Protein AF-A0A2H0T9J8-F1 (afdb_monomer_lite)

Secondary structure (DSSP, 8-state):
--------GGG--SSSGGGSSS--EEEE---SSSHHHHHHHHHHTT-EEEEPPTT-GGGGHHHHHHHHHHIIIIITTTGGGGG-HHHHHH---

Sequence (93 aa):
MTNLGLWSPEKLSIKEDQLSFFGKRIQTDNGSEFEKHFRTYVRKNNIVHFNSYPRRPKENAYVERFNRTLKEQYINWHRENLCDTEEFNLAED

Radius of gyration: 18.53 Å; chains: 1; bounding box: 38×40×51 Å

pLDDT: mean 73.81, std 17.92, range [33.56, 95.12]

Foldseek 3Di:
DDDDPPDDPVVPPPDPVVVVPDQAEEEDEPDPPCCVVVVVVCVVVVHHYHYDDPPCPVVCVVVVVVVVCCCVVQCVVCVVCPVPPVVSVPDDD

Structure (mmCIF, N/CA/C/O backbone):
data_AF-A0A2H0T9J8-F1
#
_entry.id   AF-A0A2H0T9J8-F1
#
loop_
_atom_site.group_PDB
_atom_site.id
_atom_site.type_symbol
_atom_site.label_atom_id
_atom_site.label_alt_id
_atom_site.label_comp_id
_atom_site.label_asym_id
_atom_site.label_entity_id
_atom_site.label_seq_id
_atom_site.pdbx_PDB_ins_code
_atom_site.Cartn_x
_atom_site.Cartn_y
_atom_site.Cartn_z
_atom_site.occupancy
_atom_site.B_iso_or_equiv
_atom_site.auth_seq_id
_atom_site.auth_comp_id
_atom_site.auth_asym_id
_atom_site.auth_atom_id
_atom_site.pdbx_PDB_model_num
ATOM 1 N N . MET A 1 1 ? -3.525 25.108 -36.763 1.00 44.06 1 MET A N 1
ATOM 2 C CA . MET A 1 1 ? -3.630 25.624 -35.382 1.00 44.06 1 MET A CA 1
ATOM 3 C C . MET A 1 1 ? -4.978 25.194 -34.831 1.00 44.06 1 MET A C 1
ATOM 5 O O . MET A 1 1 ? -5.974 25.829 -35.143 1.00 44.06 1 MET A O 1
ATOM 9 N N . THR A 1 2 ? -5.038 24.093 -34.090 1.00 33.56 2 THR A N 1
ATOM 10 C CA . THR A 1 2 ? -6.286 23.633 -33.463 1.00 33.56 2 THR A CA 1
ATOM 11 C C . THR A 1 2 ? -5.997 23.216 -32.033 1.00 33.56 2 THR A C 1
ATOM 13 O O . THR A 1 2 ? -5.456 22.150 -31.779 1.00 33.56 2 THR A O 1
ATOM 16 N N . ASN A 1 3 ? -6.316 24.166 -31.155 1.00 36.50 3 ASN A N 1
ATOM 17 C CA . ASN A 1 3 ? -6.741 24.046 -29.768 1.00 36.50 3 ASN A CA 1
ATOM 18 C C . ASN A 1 3 ? -6.142 22.912 -28.926 1.00 36.50 3 ASN A C 1
ATOM 20 O O . ASN A 1 3 ? -6.619 21.780 -28.925 1.00 36.50 3 ASN A O 1
ATOM 24 N N . LEU A 1 4 ? -5.182 23.323 -28.093 1.00 46.53 4 LEU A N 1
ATOM 25 C CA . LEU A 1 4 ? -4.946 22.792 -26.756 1.00 46.53 4 LEU A CA 1
ATOM 26 C C . LEU A 1 4 ? -6.293 22.687 -26.026 1.00 46.53 4 LEU A C 1
ATOM 28 O O . LEU A 1 4 ? -6.873 23.695 -25.619 1.00 46.53 4 LEU A O 1
ATOM 32 N N . GLY A 1 5 ? -6.808 21.464 -25.915 1.00 45.25 5 GLY A N 1
ATOM 33 C CA . GLY A 1 5 ? -7.971 21.151 -25.100 1.00 45.25 5 GLY A CA 1
ATOM 34 C C . GLY A 1 5 ? -7.646 21.440 -23.642 1.00 45.25 5 GLY A C 1
ATOM 35 O O . GLY A 1 5 ? -6.997 20.634 -22.981 1.00 45.25 5 GLY A O 1
ATOM 36 N N . LEU A 1 6 ? -8.073 22.615 -23.179 1.00 41.31 6 LEU A N 1
ATOM 37 C CA . LEU A 1 6 ? -8.058 23.016 -21.782 1.00 41.31 6 LEU A CA 1
ATOM 38 C C . LEU A 1 6 ? -8.642 21.892 -20.917 1.00 41.31 6 LEU A C 1
ATOM 40 O O . LEU A 1 6 ? -9.747 21.400 -21.149 1.00 41.31 6 LEU A O 1
ATOM 44 N N . TRP A 1 7 ? -7.873 21.522 -19.905 1.00 43.19 7 TRP A N 1
ATOM 45 C CA . TRP A 1 7 ? -8.253 20.638 -18.819 1.00 43.19 7 TRP A CA 1
ATOM 46 C C . TRP A 1 7 ? -9.466 21.246 -18.086 1.00 43.19 7 TRP A C 1
ATOM 48 O O . TRP A 1 7 ? -9.325 22.210 -17.337 1.00 43.19 7 TRP A O 1
ATOM 58 N N . SER A 1 8 ? -10.674 20.739 -18.350 1.00 43.25 8 SER A N 1
ATOM 59 C CA . SER A 1 8 ? -11.892 21.126 -17.624 1.00 43.25 8 SER A CA 1
ATOM 60 C C . SER A 1 8 ? -12.070 20.216 -16.401 1.00 43.25 8 SER A C 1
ATOM 62 O O . SER A 1 8 ? -12.245 19.009 -16.592 1.00 43.25 8 SER A O 1
ATOM 64 N N . PRO A 1 9 ? -12.122 20.758 -15.167 1.00 47.84 9 PRO A N 1
ATOM 65 C CA . PRO A 1 9 ? -12.358 19.980 -13.939 1.00 47.84 9 PRO A CA 1
ATOM 66 C C . PRO A 1 9 ? -13.681 19.190 -13.949 1.00 47.84 9 PRO A C 1
ATOM 68 O O . PRO A 1 9 ? -13.871 18.246 -13.192 1.00 47.84 9 PRO A O 1
ATOM 71 N N . GLU A 1 10 ? -14.596 19.565 -14.838 1.00 47.41 10 GLU A N 1
ATOM 72 C CA . GLU A 1 10 ? -15.985 19.102 -14.905 1.00 47.41 10 GLU A CA 1
ATOM 73 C C . GLU A 1 10 ? -16.131 17.724 -15.572 1.00 47.41 10 GLU A C 1
ATOM 75 O O . GLU A 1 10 ? -17.150 17.054 -15.417 1.00 47.41 10 GLU A O 1
ATOM 80 N N . LYS A 1 11 ? -15.096 17.258 -16.290 1.00 43.53 11 LYS A N 1
ATOM 81 C CA . LYS A 1 11 ? -15.069 15.918 -16.909 1.00 43.53 11 LYS A CA 1
ATOM 82 C C . LYS A 1 11 ? -14.515 14.826 -15.991 1.00 43.53 11 LYS A C 1
ATOM 84 O O . LYS A 1 11 ? -14.512 13.662 -16.383 1.00 43.53 11 LYS A O 1
ATOM 89 N N . LEU A 1 12 ? -14.130 15.165 -14.758 1.00 43.72 12 LEU A N 1
ATOM 90 C CA . LEU A 1 12 ? -13.771 14.198 -13.717 1.00 43.72 12 LEU A CA 1
ATOM 91 C C . LEU A 1 12 ? -14.995 13.774 -12.877 1.00 43.72 12 LEU A C 1
ATOM 93 O O . LEU A 1 12 ? -14.884 13.496 -11.693 1.00 43.72 12 LEU A O 1
ATOM 97 N N . SER A 1 13 ? -16.188 13.727 -13.477 1.00 44.38 13 SER A N 1
ATOM 98 C CA . SER A 1 13 ? -17.430 13.291 -12.817 1.00 44.38 13 SER A CA 1
ATOM 99 C C . SER A 1 13 ? -17.731 11.812 -13.092 1.00 44.38 13 SER A C 1
ATOM 101 O O . SER A 1 13 ? -18.855 11.409 -13.378 1.00 44.38 13 SER A O 1
ATOM 103 N N . ILE A 1 14 ? -16.701 10.965 -13.052 1.00 44.34 14 ILE A N 1
ATOM 104 C CA . ILE A 1 14 ? -16.873 9.513 -13.095 1.00 44.34 14 ILE A CA 1
ATOM 105 C C . ILE A 1 14 ? -16.280 8.930 -11.808 1.00 44.34 14 ILE A C 1
ATOM 107 O O . ILE A 1 14 ? -15.067 8.810 -11.670 1.00 44.34 14 ILE A O 1
ATOM 111 N N . LYS A 1 15 ? -17.201 8.509 -10.922 1.00 44.22 15 LYS A N 1
ATOM 112 C CA . LYS A 1 15 ? -17.064 7.537 -9.812 1.00 44.22 15 LYS A CA 1
ATOM 113 C C . LYS A 1 15 ? -16.737 8.021 -8.388 1.00 44.22 15 LYS A C 1
ATOM 115 O O . LYS A 1 15 ? -16.192 7.242 -7.614 1.00 44.22 15 LYS A O 1
ATOM 120 N N . GLU A 1 16 ? -17.191 9.191 -7.948 1.00 47.50 16 GLU A N 1
ATOM 121 C CA . GLU A 1 16 ? -17.366 9.378 -6.488 1.00 47.50 16 GLU A CA 1
ATOM 122 C C . GLU A 1 16 ? -18.544 8.542 -5.946 1.00 47.50 16 GLU A C 1
ATOM 124 O O . GLU A 1 16 ? -18.463 7.976 -4.857 1.00 47.50 16 GLU A O 1
ATOM 129 N N . ASP A 1 17 ? -19.589 8.349 -6.756 1.00 47.41 17 ASP A N 1
ATOM 130 C CA . ASP A 1 17 ? -20.864 7.776 -6.304 1.00 47.41 17 ASP A CA 1
ATOM 131 C C . ASP A 1 17 ? -20.922 6.233 -6.336 1.00 47.41 17 ASP A C 1
ATOM 133 O O . ASP A 1 17 ? -21.662 5.597 -5.593 1.00 47.41 17 ASP A O 1
ATOM 137 N N . GLN A 1 18 ? -20.076 5.579 -7.139 1.00 44.88 18 GLN A N 1
ATOM 138 C CA . GLN A 1 18 ? -20.036 4.106 -7.231 1.00 44.88 18 GLN A CA 1
ATOM 139 C C . GLN A 1 18 ? -19.227 3.451 -6.096 1.00 44.88 18 GLN A C 1
ATOM 141 O O . GLN A 1 18 ? -19.319 2.244 -5.886 1.00 44.88 18 GLN A O 1
ATOM 146 N N . LEU A 1 19 ? -18.450 4.239 -5.342 1.00 45.97 19 LEU A N 1
ATOM 147 C CA . LEU A 1 19 ? -17.751 3.800 -4.125 1.00 45.97 19 LEU A CA 1
ATOM 148 C C . LEU A 1 19 ? -18.510 4.174 -2.836 1.00 45.97 19 LEU A C 1
ATOM 150 O O . LEU A 1 19 ? -18.009 3.938 -1.736 1.00 45.97 19 LEU A O 1
ATOM 154 N N . SER A 1 20 ? -19.693 4.779 -2.973 1.00 47.91 20 SER A N 1
ATOM 155 C CA . SER A 1 20 ? -20.490 5.371 -1.890 1.00 47.91 20 SER A CA 1
ATOM 156 C C . SER A 1 20 ? -21.215 4.340 -1.004 1.00 47.91 20 SER A C 1
ATOM 158 O O . SER A 1 20 ? -21.707 4.683 0.066 1.00 47.91 20 SER A O 1
ATOM 160 N N . PHE A 1 21 ? -21.263 3.055 -1.380 1.00 45.44 21 PHE A N 1
ATOM 161 C CA . PHE A 1 21 ? -22.206 2.115 -0.749 1.00 45.44 21 PHE A CA 1
ATOM 162 C C . PHE A 1 21 ? -21.616 1.123 0.271 1.00 45.44 21 PHE A C 1
ATOM 164 O O . PHE A 1 21 ? -22.350 0.564 1.082 1.00 45.44 21 PHE A O 1
ATOM 171 N N . PHE A 1 22 ? -20.298 0.916 0.304 1.00 43.78 22 PHE A N 1
ATOM 172 C CA . PHE A 1 22 ? -19.656 0.087 1.329 1.00 43.78 22 PHE A CA 1
ATOM 173 C C . PHE A 1 22 ? -18.763 0.978 2.177 1.00 43.78 22 PHE A C 1
ATOM 175 O O . PHE A 1 22 ? -17.760 1.484 1.683 1.00 43.78 22 PHE A O 1
ATOM 182 N N . GLY A 1 23 ? -19.133 1.185 3.447 1.00 55.62 23 GLY A N 1
ATOM 183 C CA . GLY A 1 23 ? -18.334 1.962 4.395 1.00 55.62 23 GLY A CA 1
ATOM 184 C C . GLY A 1 23 ? -16.854 1.621 4.240 1.00 55.62 23 GLY A C 1
ATOM 185 O O . GLY A 1 23 ? -16.477 0.460 4.401 1.00 55.62 23 GLY A O 1
ATOM 186 N N . LYS A 1 24 ? -16.056 2.618 3.838 1.00 72.75 24 LYS A N 1
ATOM 187 C CA . LYS A 1 24 ? -14.652 2.454 3.454 1.00 72.75 24 LYS A CA 1
ATOM 188 C C . LYS A 1 24 ? -13.895 1.928 4.668 1.00 72.75 24 LYS A C 1
ATOM 190 O O . LYS A 1 24 ? -13.589 2.684 5.586 1.00 72.75 24 LYS A O 1
ATOM 195 N N . ARG A 1 25 ? -13.677 0.616 4.708 1.00 82.69 25 ARG A N 1
ATOM 196 C CA . ARG A 1 25 ? -12.895 -0.069 5.734 1.00 82.69 25 ARG A CA 1
ATOM 197 C C . ARG A 1 25 ? -11.572 -0.455 5.112 1.00 82.69 25 ARG A C 1
ATOM 199 O O . ARG A 1 25 ? -11.563 -1.143 4.097 1.00 82.69 25 ARG A O 1
ATOM 206 N N . ILE A 1 26 ? -10.479 -0.009 5.708 1.00 84.81 26 ILE A N 1
ATOM 207 C CA . ILE A 1 26 ? -9.133 -0.363 5.265 1.00 84.81 26 ILE A CA 1
ATOM 208 C C . ILE A 1 26 ? -8.448 -1.113 6.399 1.00 84.81 26 ILE A C 1
ATOM 210 O O . ILE A 1 26 ? -8.579 -0.727 7.558 1.00 84.81 26 ILE A O 1
ATOM 214 N N . GLN A 1 27 ? -7.729 -2.178 6.063 1.00 85.88 27 GLN A N 1
ATOM 215 C CA . GLN A 1 27 ? -6.841 -2.872 6.984 1.00 85.88 27 GLN A CA 1
ATOM 216 C C . GLN A 1 27 ? -5.401 -2.733 6.491 1.00 85.88 27 GLN A C 1
ATOM 218 O O . GLN A 1 27 ? -5.137 -2.973 5.313 1.00 85.88 27 GLN A O 1
ATOM 223 N N . THR A 1 28 ? -4.483 -2.349 7.377 1.00 83.81 28 THR A N 1
ATOM 224 C CA . THR A 1 28 ? -3.039 -2.293 7.091 1.00 83.81 28 THR A CA 1
ATOM 225 C C . THR A 1 28 ? -2.252 -2.964 8.209 1.00 83.81 28 THR A C 1
ATOM 227 O O . THR A 1 28 ? -2.767 -3.157 9.310 1.00 83.81 28 THR A O 1
ATOM 230 N N . ASP A 1 29 ? -0.987 -3.300 7.958 1.00 81.31 29 ASP A N 1
ATOM 231 C CA . ASP A 1 29 ? -0.076 -3.607 9.059 1.00 81.31 29 ASP A CA 1
AT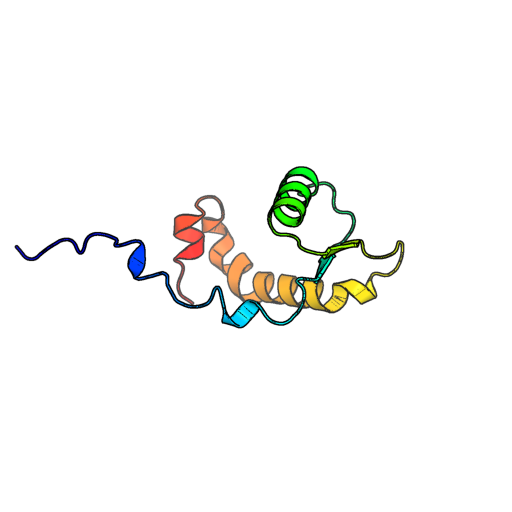OM 232 C C . ASP A 1 29 ? 0.257 -2.351 9.885 1.00 81.31 29 ASP A C 1
ATOM 234 O O . ASP A 1 29 ? -0.166 -1.235 9.579 1.00 81.31 29 ASP A O 1
ATOM 238 N N . ASN A 1 30 ? 1.010 -2.551 10.969 1.00 77.75 30 ASN A N 1
ATOM 239 C CA . ASN A 1 30 ? 1.485 -1.478 11.845 1.00 77.75 30 ASN A CA 1
ATOM 240 C C . ASN A 1 30 ? 2.772 -0.813 11.309 1.00 77.75 30 ASN A C 1
ATOM 242 O O . ASN A 1 30 ? 3.628 -0.409 12.102 1.00 77.75 30 ASN A O 1
ATOM 246 N N . GLY A 1 31 ? 2.960 -0.750 9.987 1.00 78.31 31 GLY A N 1
ATOM 247 C CA . GLY A 1 31 ? 4.115 -0.100 9.374 1.00 78.31 31 GLY A CA 1
ATOM 248 C C . GLY A 1 31 ? 4.167 1.393 9.712 1.00 78.31 31 GLY A C 1
ATOM 249 O O . GLY A 1 31 ? 3.240 2.145 9.427 1.00 78.31 31 GLY A O 1
ATOM 250 N N . SER A 1 32 ? 5.267 1.851 10.314 1.00 78.88 32 SER A N 1
ATOM 251 C CA . SER A 1 32 ? 5.419 3.249 10.743 1.00 78.88 32 SER A CA 1
ATOM 252 C C . SER A 1 32 ? 5.753 4.218 9.605 1.00 78.88 32 SER A C 1
ATOM 254 O O . SER A 1 32 ? 5.568 5.424 9.766 1.00 78.88 32 SER A O 1
ATOM 256 N N . GLU A 1 33 ? 6.221 3.702 8.466 1.00 79.31 33 GLU A N 1
ATOM 257 C CA . GLU A 1 33 ? 6.774 4.478 7.348 1.00 79.31 33 GLU A CA 1
ATOM 258 C C . GLU A 1 33 ? 5.761 5.467 6.743 1.00 79.31 33 GLU A C 1
ATOM 260 O O . GLU A 1 33 ? 6.121 6.592 6.402 1.00 79.31 33 GLU A O 1
ATOM 265 N N . PHE A 1 34 ? 4.472 5.111 6.716 1.00 69.81 34 PHE A N 1
ATOM 266 C CA . PHE A 1 34 ? 3.409 5.940 6.126 1.00 69.81 34 PHE A CA 1
ATOM 267 C C . PHE A 1 34 ? 2.301 6.342 7.110 1.00 69.81 34 PHE A C 1
ATOM 269 O O . PHE A 1 34 ? 1.397 7.104 6.755 1.00 69.81 34 PHE A O 1
ATOM 276 N N . GLU A 1 35 ? 2.393 5.901 8.366 1.00 80.81 35 GLU A N 1
ATOM 277 C CA . GLU A 1 35 ? 1.333 6.008 9.379 1.00 80.81 35 GLU A CA 1
ATOM 278 C C . GLU A 1 35 ? 0.835 7.451 9.578 1.00 80.81 35 GLU A C 1
ATOM 280 O O . GLU A 1 35 ? -0.366 7.710 9.657 1.00 80.81 35 GLU A O 1
ATOM 285 N N . LYS A 1 36 ? 1.738 8.441 9.609 1.00 81.12 36 LYS A N 1
ATOM 286 C CA . LYS A 1 36 ? 1.363 9.846 9.862 1.00 81.12 36 LYS A CA 1
ATOM 287 C C . LYS A 1 36 ? 0.461 10.421 8.763 1.00 81.12 36 LYS A C 1
ATOM 289 O O . LYS A 1 36 ? -0.575 11.028 9.062 1.00 81.12 36 LYS A O 1
ATOM 294 N N . HIS A 1 37 ? 0.870 10.269 7.505 1.00 84.31 37 HIS A N 1
ATOM 295 C CA . HIS A 1 37 ? 0.148 10.816 6.356 1.00 84.31 37 HIS A CA 1
ATOM 296 C C . HIS A 1 37 ? -1.118 10.006 6.076 1.00 84.31 37 HIS A C 1
ATOM 298 O O . HIS A 1 37 ? -2.195 10.586 5.908 1.00 84.31 37 HIS A O 1
ATOM 304 N N . PHE A 1 38 ? -1.013 8.679 6.147 1.00 84.69 38 PHE A N 1
ATOM 305 C CA . PHE A 1 38 ? -2.126 7.764 5.939 1.00 84.69 38 PHE A CA 1
ATOM 306 C C . PHE A 1 38 ? -3.260 7.993 6.945 1.00 84.69 38 PHE A C 1
ATOM 308 O O . PHE A 1 38 ? -4.408 8.221 6.558 1.00 84.69 38 PHE A O 1
ATOM 315 N N . ARG A 1 39 ? -2.939 8.079 8.241 1.00 85.38 39 ARG A N 1
ATOM 316 C CA . ARG A 1 39 ? -3.929 8.348 9.294 1.00 85.38 39 ARG A CA 1
ATOM 317 C C . ARG A 1 39 ? -4.647 9.683 9.111 1.00 85.38 39 ARG A C 1
ATOM 319 O O . ARG A 1 39 ? -5.828 9.801 9.434 1.00 85.38 39 ARG A O 1
ATOM 326 N N . THR A 1 40 ? -3.952 10.698 8.598 1.00 86.94 40 THR A N 1
ATOM 327 C CA . THR A 1 40 ? -4.555 12.010 8.314 1.00 86.94 40 THR A CA 1
ATOM 328 C C . THR A 1 40 ? -5.571 11.904 7.177 1.00 86.94 40 THR A C 1
ATOM 330 O O . THR A 1 40 ? -6.684 12.417 7.298 1.00 86.94 40 THR A O 1
ATOM 333 N N . TYR A 1 41 ? -5.226 11.183 6.108 1.00 87.00 41 TYR A N 1
ATOM 334 C CA . TYR A 1 41 ? -6.118 10.930 4.979 1.00 87.00 41 TYR A CA 1
ATOM 335 C C . TYR A 1 41 ? -7.360 10.126 5.387 1.00 87.00 41 TYR A C 1
ATOM 337 O O . TYR A 1 41 ? -8.481 10.538 5.087 1.00 87.00 41 TYR A O 1
ATOM 345 N N . VAL A 1 42 ? -7.178 9.025 6.119 1.00 87.56 42 VAL A N 1
ATOM 346 C CA . VAL A 1 42 ? -8.271 8.168 6.611 1.00 87.56 42 VAL A CA 1
ATOM 347 C C . VAL A 1 42 ? -9.268 8.976 7.446 1.00 87.56 42 VAL A C 1
ATOM 349 O O . VAL A 1 42 ? -10.473 8.910 7.201 1.00 87.56 42 VAL A O 1
ATOM 352 N N . ARG A 1 43 ? -8.768 9.806 8.374 1.00 84.81 43 ARG A N 1
ATOM 353 C CA . ARG A 1 43 ? -9.602 10.688 9.210 1.00 84.81 43 ARG A CA 1
ATOM 354 C C . ARG A 1 43 ? -10.358 11.727 8.387 1.00 84.81 43 ARG A C 1
ATOM 356 O O . ARG A 1 43 ? -11.548 11.911 8.608 1.00 84.81 43 ARG A O 1
ATOM 363 N N . LYS A 1 44 ? -9.692 12.382 7.430 1.00 87.25 44 LYS A N 1
ATOM 364 C CA . LYS A 1 44 ? -10.314 13.399 6.563 1.00 87.25 44 LYS A CA 1
ATOM 365 C C . LYS A 1 44 ? -11.449 12.822 5.708 1.00 87.25 44 LYS A C 1
ATOM 367 O O . LYS A 1 44 ? -12.393 13.535 5.397 1.00 87.25 44 LYS A O 1
ATOM 372 N N . ASN A 1 45 ? -11.351 11.546 5.335 1.00 84.25 45 ASN A N 1
ATOM 373 C CA . ASN A 1 45 ? -12.286 10.883 4.426 1.00 84.25 45 ASN A CA 1
ATOM 374 C C . ASN A 1 45 ? -13.326 9.995 5.137 1.00 84.25 45 ASN A C 1
ATOM 376 O O . ASN A 1 45 ? -14.029 9.248 4.460 1.00 84.25 45 ASN A O 1
ATOM 380 N N . ASN A 1 46 ? -13.424 10.047 6.474 1.00 84.75 46 ASN A N 1
ATOM 381 C CA . ASN A 1 46 ? -14.330 9.205 7.272 1.00 84.75 46 ASN A CA 1
ATOM 382 C C . ASN A 1 46 ? -14.195 7.699 6.960 1.00 84.75 46 ASN A C 1
ATOM 384 O O . ASN A 1 46 ? -15.179 6.962 6.890 1.00 84.75 46 ASN A O 1
ATOM 388 N N . ILE A 1 47 ? -12.957 7.245 6.754 1.00 86.69 47 ILE A N 1
ATOM 389 C CA . ILE A 1 47 ? -12.617 5.844 6.494 1.00 86.69 47 ILE A CA 1
ATOM 390 C C . ILE A 1 47 ? -12.383 5.154 7.843 1.00 86.69 47 ILE A C 1
ATOM 392 O O . ILE A 1 47 ? -11.681 5.678 8.708 1.00 86.69 47 ILE A O 1
ATOM 396 N N . VAL A 1 48 ? -12.950 3.966 8.031 1.00 87.00 48 VAL A N 1
ATOM 397 C CA . VAL A 1 48 ? -12.679 3.128 9.204 1.00 87.00 48 VAL A CA 1
ATOM 398 C C . VAL A 1 48 ? -11.394 2.347 8.942 1.00 87.00 48 VAL A C 1
ATOM 400 O O . VAL A 1 48 ? -11.293 1.627 7.953 1.00 87.00 48 VAL A O 1
ATOM 403 N N . HIS A 1 49 ? -10.401 2.477 9.814 1.00 87.12 49 HIS A N 1
ATOM 404 C CA . HIS A 1 49 ? -9.102 1.828 9.645 1.00 87.12 49 HIS A CA 1
ATOM 405 C C . HIS A 1 49 ? -8.838 0.820 10.762 1.00 87.12 49 HIS A C 1
ATOM 407 O O . HIS A 1 49 ? -9.067 1.108 11.937 1.00 87.12 49 HIS A O 1
ATOM 413 N N . PHE A 1 50 ? -8.388 -0.369 10.368 1.00 86.19 50 PHE A N 1
ATOM 414 C CA . PHE A 1 50 ? -8.000 -1.465 11.244 1.00 86.19 50 PHE A CA 1
ATOM 415 C C . PHE A 1 50 ? -6.515 -1.767 11.064 1.00 86.19 50 PHE A C 1
ATOM 417 O O . PHE A 1 50 ? -6.009 -1.795 9.943 1.00 86.19 50 PHE A O 1
ATOM 424 N N . ASN A 1 51 ? -5.844 -2.079 12.166 1.00 84.56 51 ASN A N 1
ATOM 425 C CA . ASN A 1 51 ? -4.485 -2.596 12.121 1.00 84.56 51 ASN A CA 1
ATOM 426 C C . ASN A 1 51 ? -4.510 -4.121 12.212 1.00 84.56 51 ASN A C 1
ATOM 428 O O . ASN A 1 51 ? -5.265 -4.679 13.014 1.00 84.56 51 ASN A O 1
ATOM 432 N N . SER A 1 52 ? -3.665 -4.790 11.430 1.00 80.94 52 SER A N 1
ATOM 433 C CA . SER A 1 52 ? -3.493 -6.241 11.502 1.00 80.94 52 SER A CA 1
ATOM 434 C C . SER A 1 52 ? 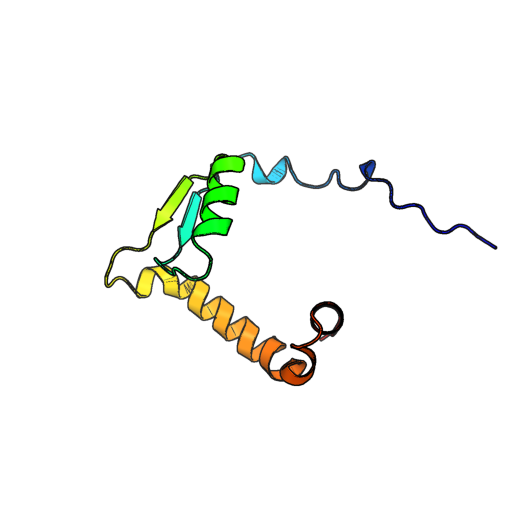-3.039 -6.653 12.903 1.00 80.94 52 SER A C 1
ATOM 436 O O . SER A 1 52 ? -2.185 -6.005 13.527 1.00 80.94 52 SER A O 1
ATOM 438 N N . TYR A 1 53 ? -3.596 -7.754 13.406 1.00 77.38 53 TYR A N 1
ATOM 439 C CA . TYR A 1 53 ? -3.242 -8.235 14.736 1.00 77.38 53 TYR A CA 1
ATOM 440 C C . TYR A 1 53 ? -1.783 -8.717 14.776 1.00 77.38 53 TYR A C 1
ATOM 442 O O . TYR A 1 53 ? -1.301 -9.347 13.825 1.00 77.38 53 TYR A O 1
ATOM 450 N N . PRO A 1 54 ? -1.064 -8.495 15.894 1.00 71.56 54 PRO A N 1
ATOM 451 C CA . PRO A 1 54 ? 0.282 -9.023 16.055 1.00 71.56 54 PRO A CA 1
ATOM 452 C C . PRO A 1 54 ? 0.315 -10.535 15.800 1.00 71.56 54 PRO A C 1
ATOM 454 O O . PRO A 1 54 ? -0.508 -11.283 16.329 1.00 71.56 54 PRO A O 1
ATOM 457 N N . ARG A 1 55 ? 1.309 -10.993 15.026 1.00 71.56 55 ARG A N 1
ATOM 458 C CA . ARG A 1 55 ? 1.548 -12.416 14.705 1.00 71.56 55 ARG A CA 1
ATOM 459 C C . ARG A 1 55 ? 0.465 -13.080 13.833 1.00 71.56 55 ARG A C 1
ATOM 461 O O . ARG A 1 55 ? 0.296 -14.299 13.893 1.00 71.56 55 ARG A O 1
ATOM 468 N N . ARG A 1 56 ? -0.229 -12.317 12.979 1.00 76.19 56 ARG A N 1
ATOM 469 C CA . ARG A 1 56 ? -1.180 -12.838 11.974 1.00 76.19 56 ARG A CA 1
ATOM 470 C C . ARG A 1 56 ? -0.741 -12.543 10.525 1.00 76.19 56 ARG A C 1
ATOM 472 O O . ARG A 1 56 ? -1.450 -11.859 9.799 1.00 76.19 56 ARG A O 1
ATOM 479 N N . PRO A 1 57 ? 0.388 -13.107 10.048 1.00 68.00 57 PRO A N 1
ATOM 480 C CA . PRO A 1 57 ? 0.906 -12.824 8.699 1.00 68.00 57 PRO A CA 1
ATOM 481 C C . PRO A 1 57 ? -0.063 -13.234 7.577 1.00 68.00 57 PRO A C 1
ATOM 483 O O . PRO A 1 57 ? -0.098 -12.629 6.515 1.00 68.00 57 PRO A O 1
ATOM 486 N N . LYS A 1 58 ? -0.922 -14.233 7.825 1.00 76.62 58 LYS A N 1
ATOM 487 C CA . LYS A 1 58 ? -1.906 -14.707 6.842 1.00 76.62 58 LYS A CA 1
ATOM 488 C C . LYS A 1 58 ? -2.986 -13.674 6.496 1.00 76.62 58 LYS A C 1
ATOM 490 O O . LYS A 1 58 ? -3.592 -13.806 5.439 1.00 76.62 58 LYS A O 1
ATOM 495 N N . GLU A 1 59 ? -3.223 -12.671 7.345 1.00 78.44 59 GLU A N 1
ATOM 496 C CA . GLU A 1 59 ? -4.217 -11.617 7.083 1.00 78.44 59 GLU A CA 1
ATOM 497 C C . GLU A 1 59 ? -3.787 -10.701 5.929 1.00 78.44 59 GLU A C 1
ATOM 499 O O . GLU A 1 59 ? -4.629 -10.247 5.159 1.00 78.44 59 GLU A O 1
ATOM 504 N N . ASN A 1 60 ? -2.477 -10.526 5.730 1.00 81.44 60 ASN A N 1
ATOM 505 C CA . ASN A 1 60 ? -1.931 -9.687 4.663 1.00 81.44 60 ASN A CA 1
ATOM 506 C C . ASN A 1 60 ? -1.530 -10.489 3.415 1.00 81.44 60 ASN A C 1
ATOM 508 O O . ASN A 1 60 ? -1.058 -9.910 2.439 1.00 81.44 60 ASN A O 1
ATOM 512 N N . ALA A 1 61 ? -1.764 -11.807 3.392 1.00 85.94 61 ALA A N 1
ATOM 513 C CA . ALA A 1 61 ? -1.288 -12.693 2.328 1.00 85.94 61 ALA A CA 1
ATOM 514 C C . ALA A 1 61 ? -1.777 -12.290 0.924 1.00 85.94 61 ALA A C 1
ATOM 516 O O . ALA A 1 61 ? -1.072 -12.501 -0.061 1.00 85.94 61 ALA A O 1
ATOM 517 N N . TYR A 1 62 ? -2.977 -11.712 0.814 1.00 87.12 62 TYR A N 1
ATOM 518 C CA . TYR A 1 62 ? -3.498 -11.218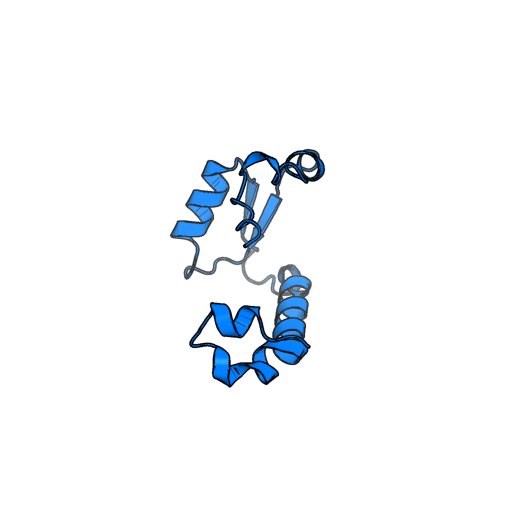 -0.464 1.00 87.12 62 TYR A CA 1
ATOM 519 C C . TYR A 1 62 ? -2.714 -10.005 -0.970 1.00 87.12 62 TYR A C 1
ATOM 521 O O . TYR A 1 62 ? -2.297 -9.993 -2.126 1.00 87.12 62 TYR A O 1
ATOM 529 N N . VAL A 1 63 ? -2.464 -9.025 -0.097 1.00 85.81 63 VAL A N 1
ATOM 530 C CA . VAL A 1 63 ? -1.676 -7.826 -0.422 1.00 85.81 63 VAL A CA 1
ATOM 531 C C . VAL A 1 63 ? -0.227 -8.202 -0.719 1.00 85.81 63 VAL A C 1
ATOM 533 O O . VAL A 1 63 ? 0.339 -7.733 -1.699 1.00 85.81 63 VAL A O 1
ATOM 536 N N . GLU A 1 64 ? 0.360 -9.115 0.054 1.00 88.38 64 GLU A N 1
ATOM 537 C CA . GLU A 1 64 ? 1.713 -9.623 -0.197 1.00 88.38 64 GLU A CA 1
ATOM 538 C C . GLU A 1 64 ? 1.827 -10.306 -1.569 1.00 88.38 64 GLU A C 1
ATOM 540 O O . GLU A 1 64 ? 2.778 -10.055 -2.311 1.00 88.38 64 GLU A O 1
ATOM 545 N N . ARG A 1 65 ? 0.846 -11.142 -1.946 1.00 91.88 65 ARG A N 1
ATOM 546 C CA . ARG A 1 65 ? 0.810 -11.786 -3.272 1.00 91.88 65 ARG A CA 1
ATOM 547 C C . ARG A 1 65 ? 0.635 -10.778 -4.398 1.00 91.88 65 ARG A C 1
ATOM 549 O O . ARG A 1 65 ? 1.287 -10.922 -5.433 1.00 91.88 65 ARG A O 1
ATOM 556 N N . PHE A 1 66 ? -0.223 -9.783 -4.201 1.00 91.19 66 PHE A N 1
ATOM 557 C CA . PHE A 1 66 ? -0.402 -8.696 -5.155 1.00 91.19 66 PHE A CA 1
ATOM 558 C C . PHE A 1 66 ? 0.909 -7.925 -5.353 1.00 91.19 66 PHE A C 1
ATOM 560 O O . PHE A 1 66 ? 1.398 -7.843 -6.476 1.00 91.19 66 PHE A O 1
ATOM 567 N N . ASN A 1 67 ? 1.541 -7.479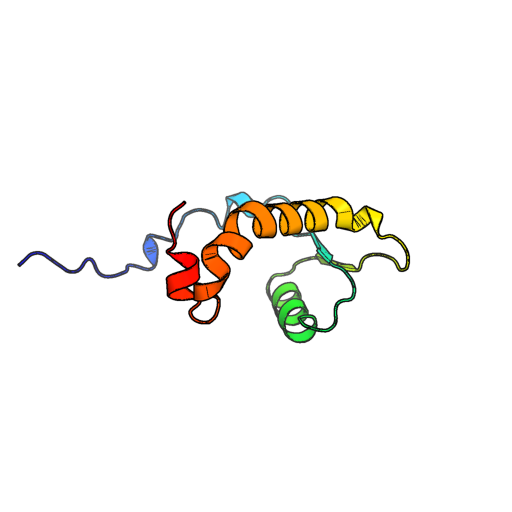 -4.264 1.00 89.25 67 ASN A N 1
ATOM 568 C CA . ASN A 1 67 ? 2.812 -6.754 -4.305 1.00 89.25 67 ASN A CA 1
ATOM 569 C C . ASN A 1 67 ? 3.924 -7.582 -4.956 1.00 89.25 67 ASN A C 1
ATOM 571 O O . ASN A 1 67 ? 4.716 -7.048 -5.730 1.00 89.25 67 ASN A O 1
ATOM 575 N N . ARG A 1 68 ? 3.979 -8.892 -4.687 1.00 93.12 68 ARG A N 1
ATOM 576 C CA . ARG A 1 68 ? 4.923 -9.793 -5.358 1.00 93.12 68 ARG A CA 1
ATOM 577 C C . ARG A 1 68 ? 4.673 -9.858 -6.863 1.00 93.12 68 ARG A C 1
ATOM 579 O O . ARG A 1 68 ? 5.623 -9.742 -7.624 1.00 93.12 68 ARG A O 1
ATOM 586 N N . THR A 1 69 ? 3.416 -10.003 -7.279 1.00 95.12 69 THR A N 1
ATOM 587 C CA . THR A 1 69 ? 3.050 -10.057 -8.703 1.00 95.12 69 THR A CA 1
ATOM 588 C C . THR A 1 69 ? 3.425 -8.755 -9.401 1.00 95.12 69 THR A C 1
ATOM 590 O O . THR A 1 69 ? 4.108 -8.793 -10.415 1.00 95.12 69 THR A O 1
ATOM 593 N N . LEU A 1 70 ? 3.078 -7.605 -8.818 1.00 90.88 70 LEU A N 1
ATOM 594 C CA . LEU A 1 70 ? 3.464 -6.292 -9.338 1.00 90.88 70 LEU A CA 1
ATOM 595 C C . LEU A 1 70 ? 4.988 -6.162 -9.463 1.00 90.88 70 LEU A C 1
ATOM 597 O O . LEU A 1 70 ? 5.509 -5.657 -10.457 1.00 90.88 70 LEU A O 1
ATOM 601 N N . LYS A 1 71 ? 5.718 -6.662 -8.463 1.00 91.88 71 LYS A N 1
ATOM 602 C CA . LYS A 1 71 ? 7.175 -6.637 -8.481 1.00 91.88 71 LYS A CA 1
ATOM 603 C C . LYS A 1 71 ? 7.757 -7.478 -9.612 1.00 91.88 71 LYS A C 1
ATOM 605 O O . LYS A 1 71 ? 8.652 -7.020 -10.315 1.00 91.88 71 LYS A O 1
ATOM 610 N N . GLU A 1 72 ? 7.261 -8.699 -9.767 1.00 93.88 72 GLU A N 1
ATOM 611 C CA . GLU A 1 72 ? 7.751 -9.663 -10.753 1.00 93.88 72 GLU A CA 1
ATOM 612 C C . GLU A 1 72 ? 7.352 -9.304 -12.185 1.00 93.88 72 GLU A C 1
ATOM 614 O O . GLU A 1 72 ? 8.140 -9.533 -13.097 1.00 93.88 72 GLU A O 1
ATOM 619 N N . GLN A 1 73 ? 6.154 -8.754 -12.380 1.00 91.50 73 GLN A N 1
ATOM 620 C CA . GLN A 1 73 ? 5.609 -8.469 -13.707 1.00 91.50 73 GLN A CA 1
ATOM 621 C C . GLN A 1 73 ? 5.952 -7.069 -14.216 1.00 91.50 73 GLN A C 1
ATOM 623 O O . GLN A 1 73 ? 5.988 -6.895 -15.421 1.00 91.50 73 GLN A O 1
ATOM 628 N N . TYR A 1 74 ? 6.257 -6.104 -13.340 1.00 90.25 74 TYR A N 1
ATOM 629 C CA . TYR A 1 74 ? 6.483 -4.716 -13.760 1.00 90.25 74 TYR A CA 1
ATOM 630 C C . TYR A 1 74 ? 7.743 -4.093 -13.152 1.00 90.25 74 TYR A C 1
ATOM 632 O O . TYR A 1 74 ? 8.668 -3.718 -13.869 1.00 90.25 74 TYR A O 1
ATOM 640 N N . ILE A 1 75 ? 7.831 -4.021 -11.818 1.00 89.94 75 ILE A N 1
ATOM 641 C CA . ILE A 1 75 ? 8.890 -3.249 -11.132 1.00 89.94 75 ILE A CA 1
ATOM 642 C C . ILE A 1 75 ? 10.290 -3.762 -11.488 1.00 89.94 75 ILE A C 1
ATOM 644 O O . ILE A 1 75 ? 11.218 -2.974 -11.655 1.00 89.94 75 ILE A O 1
ATOM 648 N N . ASN A 1 76 ? 10.466 -5.082 -11.570 1.00 91.25 76 ASN A N 1
ATOM 649 C CA . ASN A 1 76 ? 11.766 -5.667 -11.884 1.00 91.25 76 ASN A CA 1
ATOM 650 C C . ASN A 1 76 ? 12.218 -5.365 -13.322 1.00 91.25 76 ASN A C 1
ATOM 652 O O . ASN A 1 76 ? 13.421 -5.237 -13.536 1.00 91.25 76 ASN A O 1
ATOM 656 N N . TRP A 1 77 ? 11.285 -5.240 -14.270 1.00 90.31 77 TRP A N 1
ATOM 657 C CA . TRP A 1 77 ? 11.582 -4.896 -15.664 1.00 90.31 77 TRP A CA 1
ATOM 658 C C . TRP A 1 77 ? 11.922 -3.414 -15.816 1.00 90.31 77 TRP A C 1
ATOM 660 O O . TRP A 1 77 ? 12.878 -3.068 -16.499 1.00 90.31 77 TRP A O 1
ATOM 670 N N . HIS A 1 78 ? 11.222 -2.553 -15.077 1.00 89.31 78 HIS A N 1
ATOM 671 C CA . HIS A 1 78 ? 11.359 -1.095 -15.145 1.00 89.31 78 HIS A CA 1
ATOM 672 C C . HIS A 1 78 ? 12.245 -0.516 -14.035 1.00 89.31 78 HIS A C 1
ATOM 674 O O . HIS A 1 78 ? 12.103 0.641 -13.635 1.00 89.31 78 HIS A O 1
ATOM 680 N N . ARG A 1 79 ? 13.168 -1.325 -13.497 1.00 85.56 79 ARG A N 1
ATOM 681 C CA . ARG A 1 79 ? 13.966 -0.959 -12.317 1.00 85.56 79 ARG A CA 1
ATOM 682 C C . ARG A 1 79 ? 14.843 0.273 -12.548 1.00 85.56 79 ARG A C 1
ATOM 684 O O . ARG A 1 79 ? 15.095 1.022 -11.606 1.00 85.56 79 ARG A O 1
ATOM 691 N N . GLU A 1 80 ? 15.312 0.463 -13.776 1.00 85.88 80 GLU A N 1
ATOM 692 C CA . GLU A 1 80 ? 16.167 1.591 -14.165 1.00 85.88 80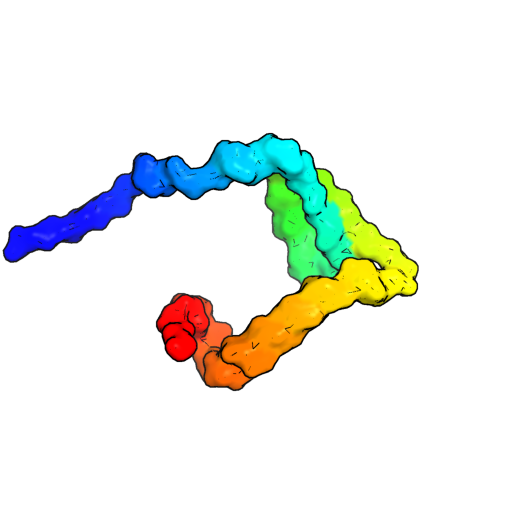 GLU A CA 1
ATOM 693 C C . GLU A 1 80 ? 15.423 2.931 -14.088 1.00 85.88 80 GLU A C 1
ATOM 695 O O . GLU A 1 80 ? 16.031 3.944 -13.758 1.00 85.88 80 GLU A O 1
ATOM 700 N N . ASN A 1 81 ? 14.096 2.907 -14.239 1.00 84.94 81 ASN A N 1
ATOM 701 C CA . ASN A 1 81 ? 13.256 4.103 -14.255 1.00 84.94 81 ASN A CA 1
ATOM 702 C C . ASN A 1 81 ? 12.721 4.458 -12.860 1.00 84.94 81 ASN A C 1
ATOM 704 O O . ASN A 1 81 ? 11.993 5.427 -12.707 1.00 84.94 81 ASN A O 1
ATOM 708 N N . LEU A 1 82 ? 13.085 3.720 -11.801 1.00 84.44 82 LEU A N 1
ATOM 709 C CA . LEU A 1 82 ? 12.573 3.966 -10.442 1.00 84.44 82 LEU A CA 1
ATOM 710 C C . LEU A 1 82 ? 12.919 5.355 -9.882 1.00 84.44 82 LEU A C 1
ATOM 712 O O . LEU A 1 82 ? 12.285 5.800 -8.924 1.00 84.44 82 LEU A O 1
ATOM 716 N N . CYS A 1 83 ? 13.943 6.014 -10.425 1.00 83.94 83 CYS A N 1
ATOM 717 C CA . CYS A 1 83 ? 14.333 7.367 -10.035 1.00 83.94 83 CYS A CA 1
ATOM 718 C C . CYS A 1 83 ? 13.444 8.461 -10.646 1.00 83.94 83 CYS A C 1
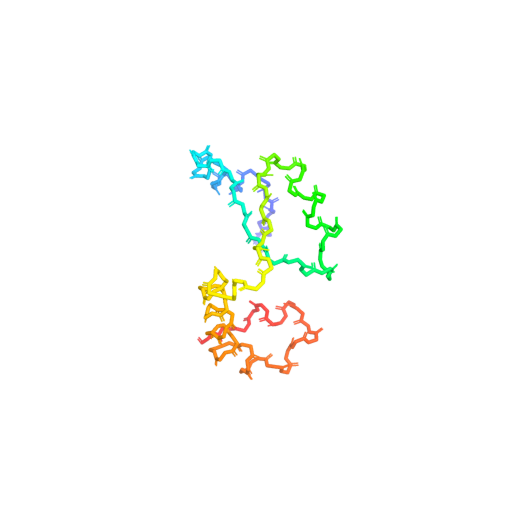ATOM 720 O O . CYS A 1 83 ? 13.392 9.551 -10.074 1.00 83.94 83 CYS A O 1
ATOM 722 N N . ASP A 1 84 ? 12.730 8.176 -11.739 1.00 86.44 84 ASP A N 1
ATOM 723 C CA . ASP A 1 84 ? 11.778 9.089 -12.370 1.00 86.44 84 ASP A CA 1
ATOM 724 C C . ASP A 1 84 ? 10.378 8.469 -12.344 1.00 86.44 84 ASP A C 1
ATOM 726 O O . ASP A 1 84 ? 10.048 7.536 -13.071 1.00 86.44 84 ASP A O 1
ATOM 730 N N . THR A 1 85 ? 9.531 8.993 -11.459 1.00 81.88 85 THR A N 1
ATOM 731 C CA . THR A 1 85 ? 8.183 8.453 -11.252 1.00 81.88 85 THR A CA 1
ATOM 732 C C . THR A 1 85 ? 7.277 8.649 -12.469 1.00 81.88 85 THR A C 1
ATOM 734 O O . THR A 1 85 ? 6.391 7.827 -12.684 1.00 81.88 85 THR A O 1
ATOM 737 N N . GLU A 1 86 ? 7.477 9.698 -13.270 1.00 85.88 86 GLU A N 1
ATOM 738 C CA . GLU A 1 86 ? 6.665 9.927 -14.471 1.00 85.88 86 GLU A CA 1
ATOM 739 C C . GLU A 1 86 ? 7.046 8.921 -15.559 1.00 85.88 86 GLU A C 1
ATOM 741 O O . GLU A 1 86 ? 6.174 8.251 -16.111 1.00 85.88 86 GLU A O 1
ATOM 746 N N . GLU A 1 87 ? 8.345 8.733 -15.801 1.00 82.31 87 GLU A N 1
ATOM 747 C CA . GLU A 1 87 ? 8.838 7.733 -16.756 1.00 82.31 87 GLU A CA 1
ATOM 748 C C . GLU A 1 87 ? 8.476 6.305 -16.323 1.00 82.31 87 GLU A C 1
ATOM 750 O O . GLU A 1 87 ? 8.018 5.498 -17.134 1.00 82.31 87 GLU A O 1
ATOM 755 N N . PHE A 1 88 ? 8.591 6.002 -15.027 1.00 85.25 88 PHE A N 1
ATOM 756 C CA . PHE A 1 88 ? 8.194 4.712 -14.469 1.00 85.25 88 PHE A CA 1
ATOM 757 C C . PHE A 1 88 ? 6.703 4.413 -14.645 1.00 85.25 88 PHE A C 1
ATOM 759 O O . PHE A 1 88 ? 6.340 3.250 -14.784 1.00 85.25 88 PHE A O 1
ATOM 766 N N . ASN A 1 89 ? 5.833 5.425 -14.628 1.00 82.88 89 ASN A N 1
ATOM 767 C CA . ASN A 1 89 ? 4.386 5.244 -14.786 1.00 82.88 89 ASN A CA 1
ATOM 768 C C . ASN A 1 89 ? 3.935 5.183 -16.257 1.00 82.88 89 ASN A C 1
ATOM 770 O O . ASN A 1 89 ? 2.791 4.812 -16.515 1.00 82.88 89 ASN A O 1
ATOM 774 N N . LEU A 1 90 ? 4.800 5.575 -17.198 1.00 83.19 90 LEU A N 1
ATOM 775 C CA . LEU A 1 90 ? 4.519 5.599 -18.638 1.00 83.19 90 LEU A CA 1
ATOM 776 C C . LEU A 1 90 ? 5.102 4.406 -19.397 1.00 83.19 90 LEU A C 1
ATOM 778 O O . LEU A 1 90 ? 4.858 4.289 -20.597 1.00 83.19 90 LEU A O 1
ATOM 782 N N . ALA A 1 91 ? 5.886 3.553 -18.739 1.00 69.06 91 ALA A N 1
ATOM 783 C CA . ALA A 1 91 ? 6.433 2.372 -19.380 1.00 69.06 91 ALA A CA 1
ATOM 784 C C . ALA A 1 91 ? 5.285 1.414 -19.750 1.00 69.06 91 ALA A C 1
ATOM 786 O O . ALA A 1 91 ? 4.672 0.794 -18.884 1.00 69.06 91 ALA A O 1
ATOM 787 N N . GLU A 1 92 ? 4.928 1.371 -21.035 1.00 63.47 92 GLU A N 1
ATOM 788 C CA . GLU A 1 92 ? 3.940 0.419 -21.547 1.00 63.47 92 GLU A CA 1
ATOM 789 C C . GLU A 1 92 ? 4.531 -1.001 -21.553 1.00 63.47 92 GLU A C 1
ATOM 791 O O . GLU A 1 92 ? 5.700 -1.180 -21.902 1.00 63.47 92 GLU A O 1
ATOM 796 N N . ASP A 1 93 ? 3.712 -1.986 -21.158 1.00 56.81 93 ASP A N 1
ATOM 797 C CA . ASP A 1 93 ? 4.015 -3.428 -21.223 1.00 56.81 93 ASP A CA 1
ATOM 798 C C . ASP A 1 93 ? 4.013 -3.969 -22.668 1.00 56.81 93 ASP A C 1
ATOM 800 O O . ASP A 1 93 ? 3.090 -3.616 -23.445 1.00 56.81 93 ASP A O 1
#